Protein AF-A0A2A2B568-F1 (afdb_monomer_lite)

Foldseek 3Di:
DDQDDQDPVNLVVQLVVVVVVDDPPDDPVRNVVVSVVSSVVVRQLVRLVVLLLVLVVVLLVLLPDPFLLVVLSLLLLLCLVPVVLGDHDPVSLVRDDPSSSSSSVSNVVNSVVDDPVDTSLVSDDCSVVSNVVSCVVCVVVVVVVDPD

Structure (mmCIF, N/CA/C/O backbone):
data_AF-A0A2A2B568-F1
#
_entry.id   AF-A0A2A2B568-F1
#
loop_
_atom_site.group_PDB
_atom_site.id
_atom_site.type_symbol
_atom_site.label_atom_id
_atom_site.label_alt_id
_atom_site.label_comp_id
_atom_site.label_asym_id
_atom_site.label_entity_id
_atom_site.label_seq_id
_atom_site.pdbx_PDB_ins_code
_atom_site.Cartn_x
_atom_site.Cartn_y
_atom_site.Cartn_z
_atom_site.occupancy
_atom_site.B_iso_or_equiv
_atom_site.auth_seq_id
_atom_site.auth_comp_id
_atom_site.auth_asym_id
_atom_site.auth_atom_id
_atom_site.pdbx_PDB_model_num
ATOM 1 N N . MET A 1 1 ? -10.740 5.384 -13.476 1.00 47.44 1 MET A N 1
ATOM 2 C CA . MET A 1 1 ? -9.332 5.430 -13.032 1.00 47.44 1 MET A CA 1
ATOM 3 C C . MET A 1 1 ? -8.504 5.748 -14.258 1.00 47.44 1 MET A C 1
ATOM 5 O O . MET A 1 1 ? -8.592 4.989 -15.213 1.00 47.44 1 MET A O 1
ATOM 9 N N . GLN A 1 2 ? -7.816 6.887 -14.287 1.00 52.53 2 GLN A N 1
ATOM 10 C CA . GLN A 1 2 ? -6.895 7.211 -15.378 1.00 52.53 2 GLN A CA 1
ATOM 11 C C . GLN A 1 2 ? -5.655 6.320 -15.234 1.00 52.53 2 GLN A C 1
ATOM 13 O O . GLN A 1 2 ? -5.114 6.202 -14.135 1.00 52.53 2 GLN A O 1
ATOM 18 N N . GLU A 1 3 ? -5.230 5.659 -16.308 1.00 58.53 3 GLU A N 1
ATOM 19 C CA . GLU A 1 3 ? -3.952 4.951 -16.313 1.00 58.53 3 GLU A CA 1
ATOM 20 C C . GLU A 1 3 ? -2.819 5.971 -16.203 1.00 58.53 3 GLU A C 1
ATOM 22 O O . GLU A 1 3 ? -2.705 6.887 -17.020 1.00 58.53 3 GLU A O 1
ATOM 27 N N . PHE A 1 4 ? -1.978 5.825 -15.178 1.00 69.62 4 PHE A N 1
ATOM 28 C CA . PHE A 1 4 ? -0.750 6.599 -15.091 1.00 69.62 4 PHE A CA 1
ATOM 29 C C . PHE A 1 4 ? 0.143 6.238 -16.283 1.00 69.62 4 PHE A C 1
ATOM 31 O O . PHE A 1 4 ? 0.645 5.116 -16.379 1.00 69.62 4 PHE A O 1
ATOM 38 N N . THR A 1 5 ? 0.304 7.183 -17.206 1.00 76.00 5 THR A N 1
ATOM 39 C CA . THR A 1 5 ? 1.107 6.992 -18.414 1.00 76.00 5 THR A CA 1
ATOM 40 C C . THR A 1 5 ? 2.523 7.479 -18.142 1.00 76.00 5 THR A C 1
ATOM 42 O O . THR A 1 5 ? 2.726 8.644 -17.803 1.00 76.00 5 THR A O 1
ATOM 45 N N . ILE A 1 6 ? 3.502 6.584 -18.282 1.00 80.75 6 ILE A N 1
ATOM 46 C CA . ILE A 1 6 ? 4.924 6.931 -18.191 1.00 80.75 6 ILE A CA 1
ATOM 47 C C . ILE A 1 6 ? 5.249 7.897 -19.331 1.00 80.75 6 ILE A C 1
ATOM 49 O O . ILE A 1 6 ? 4.969 7.606 -20.495 1.00 80.75 6 ILE A O 1
ATOM 53 N N . THR A 1 7 ? 5.818 9.059 -19.004 1.00 86.56 7 THR A N 1
ATOM 54 C CA . THR A 1 7 ? 6.185 10.041 -20.029 1.00 86.56 7 THR A CA 1
ATOM 55 C C . THR A 1 7 ? 7.398 9.552 -20.831 1.00 86.56 7 THR A C 1
ATOM 57 O O . THR A 1 7 ? 8.213 8.783 -20.311 1.00 86.56 7 THR A O 1
ATOM 60 N N . PRO A 1 8 ? 7.577 10.012 -22.084 1.00 87.94 8 PRO A N 1
ATOM 61 C CA . PRO A 1 8 ? 8.770 9.686 -22.868 1.00 87.94 8 PRO A CA 1
ATOM 62 C C . PRO A 1 8 ? 10.082 10.039 -22.150 1.00 87.94 8 PRO A C 1
ATOM 64 O O . PRO A 1 8 ? 11.055 9.298 -22.246 1.00 87.94 8 PRO A O 1
ATOM 67 N N . GLU A 1 9 ? 10.088 11.131 -21.383 1.00 88.12 9 GLU A N 1
ATOM 68 C CA . GLU A 1 9 ? 11.233 11.573 -20.578 1.00 88.12 9 GLU A CA 1
ATOM 69 C C . GLU A 1 9 ? 11.548 10.593 -19.441 1.00 88.12 9 G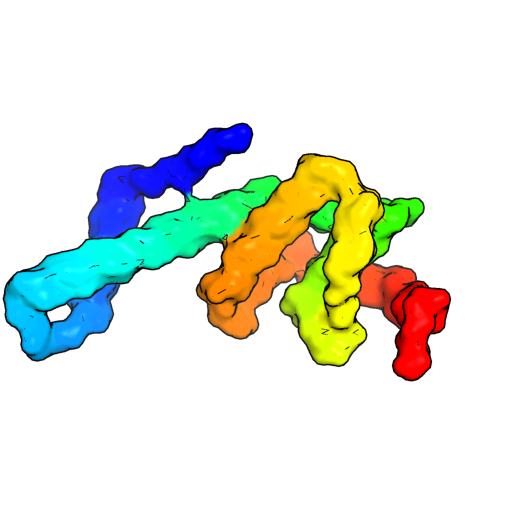LU A C 1
ATOM 71 O O . GLU A 1 9 ? 12.697 10.190 -19.266 1.00 88.12 9 GLU A O 1
ATOM 76 N N . MET A 1 10 ? 10.525 10.144 -18.704 1.00 86.56 10 MET A N 1
ATOM 77 C CA . MET A 1 10 ? 10.685 9.131 -17.656 1.00 86.56 10 MET A CA 1
ATOM 78 C C . MET A 1 10 ? 11.194 7.807 -18.232 1.00 86.56 10 MET A C 1
ATOM 80 O O . MET A 1 10 ? 12.092 7.192 -17.659 1.00 86.56 10 MET A O 1
ATOM 84 N N . ARG A 1 11 ? 10.664 7.385 -19.387 1.00 87.88 11 ARG A N 1
ATOM 85 C CA . ARG A 1 11 ? 11.126 6.185 -20.097 1.00 87.88 11 ARG A CA 1
ATOM 86 C C . ARG A 1 11 ? 12.596 6.300 -20.501 1.00 87.88 11 ARG A C 1
ATOM 88 O O . ARG A 1 11 ? 13.348 5.349 -20.310 1.00 87.88 11 ARG A O 1
ATOM 95 N N . ALA A 1 12 ? 13.015 7.452 -21.025 1.00 88.31 12 ALA A N 1
ATOM 96 C CA . ALA A 1 12 ? 14.410 7.693 -21.393 1.00 88.31 12 ALA A CA 1
ATOM 97 C C . ALA A 1 12 ? 15.342 7.649 -20.169 1.00 88.31 12 ALA A C 1
ATOM 99 O O . ALA A 1 12 ? 16.414 7.049 -20.242 1.00 88.31 12 ALA A O 1
ATOM 100 N N . SER A 1 13 ? 14.910 8.211 -19.033 1.00 89.12 13 SER A N 1
ATOM 101 C CA . SER A 1 13 ? 15.643 8.114 -17.764 1.00 89.12 13 SER A CA 1
ATOM 102 C C . SER A 1 13 ? 15.824 6.657 -17.326 1.00 89.12 13 SER A C 1
ATOM 104 O O . SER A 1 13 ? 16.944 6.242 -17.047 1.00 89.12 13 SER A O 1
ATOM 106 N N . ILE A 1 14 ? 14.746 5.861 -17.336 1.00 87.75 14 ILE A N 1
ATOM 107 C CA . ILE A 1 14 ? 14.784 4.430 -16.986 1.00 87.75 14 ILE A CA 1
ATOM 108 C C . ILE A 1 14 ? 15.760 3.675 -17.895 1.00 87.75 14 ILE A C 1
ATOM 110 O O . ILE A 1 14 ? 16.585 2.903 -17.418 1.00 87.75 14 ILE A O 1
ATOM 114 N N . GLN A 1 15 ? 15.704 3.910 -19.208 1.00 89.38 15 GLN A N 1
ATOM 115 C CA . GLN A 1 15 ? 16.601 3.248 -20.157 1.00 89.38 15 GLN A CA 1
ATOM 116 C C . GLN A 1 15 ? 18.071 3.605 -19.927 1.00 89.38 15 GLN A C 1
ATOM 118 O O . GLN A 1 15 ? 18.928 2.730 -20.042 1.00 89.38 15 GLN A O 1
ATOM 123 N N . SER A 1 16 ? 18.361 4.861 -19.580 1.00 90.31 16 SER A N 1
ATOM 124 C CA . SER A 1 16 ? 19.714 5.298 -19.233 1.00 90.31 16 SER A CA 1
ATOM 125 C C . SER A 1 16 ? 20.238 4.571 -17.991 1.00 90.31 16 SER A C 1
ATOM 127 O O . SER A 1 16 ? 21.364 4.076 -17.999 1.00 90.31 16 S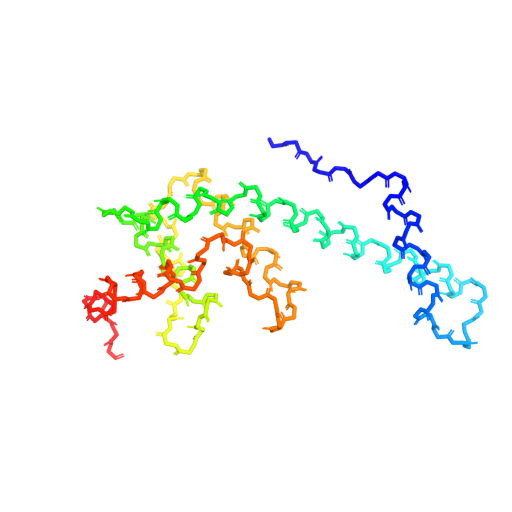ER A O 1
ATOM 129 N N . ASP A 1 17 ? 19.421 4.459 -16.942 1.00 89.69 17 ASP A N 1
ATOM 130 C CA . ASP A 1 17 ? 19.802 3.762 -15.709 1.00 89.69 17 ASP A CA 1
ATOM 131 C C . ASP A 1 17 ? 20.021 2.263 -15.953 1.00 89.69 17 ASP A C 1
ATOM 133 O O . ASP A 1 17 ? 21.023 1.696 -15.514 1.00 89.69 17 ASP A O 1
ATOM 137 N N . LEU A 1 18 ? 19.131 1.629 -16.722 1.00 89.75 18 LEU A N 1
ATOM 138 C CA . LEU A 1 18 ? 19.248 0.219 -17.091 1.00 89.75 18 LEU A CA 1
ATOM 139 C C . LEU A 1 18 ? 20.492 -0.052 -17.935 1.00 89.75 18 LEU A C 1
ATOM 141 O O . LEU A 1 18 ? 21.156 -1.065 -17.732 1.00 89.75 18 LEU A O 1
ATOM 145 N N . LEU A 1 19 ? 20.853 0.852 -18.847 1.00 88.69 19 LEU A N 1
ATOM 146 C CA . LEU A 1 19 ? 22.064 0.703 -19.651 1.00 88.69 19 LEU A CA 1
ATOM 147 C C . LEU A 1 19 ? 23.325 0.640 -18.774 1.00 88.69 19 LEU A C 1
ATOM 149 O O . LEU A 1 19 ? 24.214 -0.159 -19.056 1.00 88.69 19 LEU A O 1
ATOM 153 N N . ASN A 1 20 ? 23.370 1.406 -17.680 1.00 88.50 20 ASN A N 1
ATOM 154 C CA . ASN A 1 20 ? 24.474 1.370 -16.714 1.00 88.50 20 ASN A CA 1
ATOM 155 C C . ASN A 1 20 ? 24.516 0.071 -15.886 1.00 88.50 20 ASN A C 1
ATOM 157 O O . ASN A 1 20 ? 25.562 -0.276 -15.341 1.00 88.50 20 ASN A O 1
ATOM 161 N N . MET A 1 21 ? 23.392 -0.642 -15.779 1.00 87.81 21 MET A N 1
ATOM 162 C CA . MET A 1 21 ? 23.267 -1.920 -15.065 1.00 87.81 21 MET A CA 1
ATOM 163 C C . MET A 1 21 ? 23.388 -3.141 -15.990 1.00 87.81 21 MET A C 1
ATOM 165 O O . MET A 1 21 ? 23.361 -4.280 -15.517 1.00 87.81 21 MET A O 1
ATOM 169 N N . ALA A 1 22 ? 23.486 -2.922 -17.304 1.00 88.06 22 ALA A N 1
ATOM 170 C CA . ALA A 1 22 ? 23.497 -3.991 -18.287 1.00 88.06 22 ALA A CA 1
ATOM 171 C C . ALA A 1 22 ? 24.769 -4.854 -18.171 1.00 88.06 22 ALA A C 1
ATOM 173 O O . ALA A 1 22 ? 25.864 -4.330 -17.952 1.00 88.06 22 ALA A O 1
ATOM 174 N N . PRO A 1 23 ? 24.678 -6.179 -18.375 1.00 87.00 23 PRO A N 1
ATOM 175 C CA . PRO A 1 23 ? 25.860 -7.029 -18.435 1.00 87.00 23 PRO A CA 1
ATOM 176 C C . PRO A 1 23 ? 26.790 -6.641 -19.595 1.00 87.00 23 PRO A C 1
ATOM 178 O O . PRO A 1 23 ? 26.374 -6.575 -20.752 1.00 87.00 23 PRO A O 1
ATOM 181 N N . ASN A 1 24 ? 28.082 -6.472 -19.298 1.00 83.94 24 ASN A N 1
ATOM 182 C CA . ASN A 1 24 ? 29.103 -6.019 -20.259 1.00 83.94 24 ASN A CA 1
ATOM 183 C C . ASN A 1 24 ? 29.337 -6.968 -21.455 1.00 83.94 24 ASN A C 1
ATOM 185 O O . ASN A 1 24 ? 30.059 -6.618 -22.385 1.00 83.94 24 ASN A O 1
ATOM 189 N N . ASN A 1 25 ? 28.780 -8.182 -21.433 1.00 87.25 25 ASN A N 1
ATOM 190 C CA . ASN A 1 25 ? 28.991 -9.227 -22.438 1.00 87.25 25 ASN A CA 1
ATOM 191 C C . ASN A 1 25 ? 27.793 -9.437 -23.383 1.00 87.25 25 ASN A C 1
ATOM 193 O O . ASN A 1 25 ? 27.762 -10.421 -24.125 1.00 87.25 25 ASN A O 1
ATOM 197 N N . PHE A 1 26 ? 26.793 -8.556 -23.359 1.00 89.31 26 PHE A N 1
ATOM 198 C CA . PHE A 1 26 ? 25.644 -8.677 -24.251 1.00 89.31 26 PHE A CA 1
ATOM 199 C C . PHE A 1 26 ? 25.985 -8.271 -25.686 1.00 89.31 26 PHE A C 1
ATOM 201 O O . PHE A 1 26 ? 26.540 -7.206 -25.947 1.00 89.31 26 PHE A O 1
ATOM 208 N N . SER A 1 27 ? 25.584 -9.111 -26.645 1.00 91.19 27 SER A N 1
ATOM 209 C CA . SER A 1 27 ? 25.489 -8.691 -28.043 1.00 91.19 27 SER A CA 1
ATOM 210 C C . SER A 1 27 ? 24.442 -7.583 -28.179 1.00 91.19 27 SER A C 1
ATOM 212 O O . SER A 1 27 ? 23.505 -7.510 -27.383 1.00 91.19 27 SER A O 1
ATOM 214 N N . SER A 1 28 ? 24.539 -6.750 -29.219 1.00 87.44 28 SER A N 1
ATOM 215 C CA . SER A 1 28 ? 23.592 -5.643 -29.428 1.00 87.44 28 SER A CA 1
ATOM 216 C C . SER A 1 28 ? 22.129 -6.104 -29.462 1.00 87.44 28 SER A C 1
ATOM 218 O O . SER A 1 28 ? 21.262 -5.431 -28.915 1.00 87.44 28 SER A O 1
ATOM 220 N N . HIS A 1 29 ? 21.852 -7.276 -30.045 1.00 89.94 29 HIS A N 1
ATOM 221 C CA . HIS A 1 29 ? 20.504 -7.849 -30.077 1.00 89.94 29 HIS A CA 1
ATOM 222 C C . HIS A 1 29 ? 20.009 -8.273 -28.685 1.00 89.94 29 HIS A C 1
ATOM 224 O O . HIS A 1 29 ? 18.895 -7.926 -28.291 1.00 89.94 29 HIS A O 1
ATOM 230 N N . ASN A 1 30 ? 20.843 -8.981 -27.916 1.00 92.00 30 ASN A N 1
ATOM 231 C CA . ASN A 1 30 ? 20.481 -9.414 -26.564 1.00 92.00 30 ASN A CA 1
ATOM 232 C C . ASN A 1 30 ? 20.324 -8.218 -25.617 1.00 92.00 30 ASN A C 1
ATOM 234 O O . ASN A 1 30 ? 19.426 -8.223 -24.780 1.00 92.00 30 ASN A O 1
ATOM 238 N N . LEU A 1 31 ? 21.140 -7.175 -25.799 1.00 89.25 31 LEU A N 1
ATOM 239 C CA . LEU A 1 31 ? 21.023 -5.920 -25.065 1.00 89.25 31 LEU A CA 1
ATOM 240 C C . LEU A 1 31 ? 19.687 -5.229 -25.334 1.00 89.25 31 LEU A C 1
ATOM 242 O O . LEU A 1 31 ? 19.007 -4.851 -24.389 1.00 89.25 31 LEU A O 1
ATOM 246 N N . GLN A 1 32 ? 19.275 -5.110 -26.598 1.00 89.94 32 GLN A N 1
ATOM 247 C CA . GLN A 1 32 ? 17.980 -4.515 -26.945 1.00 89.94 32 GLN A CA 1
ATOM 248 C C . GLN A 1 32 ? 16.809 -5.291 -26.342 1.00 89.94 32 GLN A C 1
ATOM 250 O O . GLN A 1 32 ? 15.897 -4.685 -25.780 1.00 89.94 32 GLN A O 1
ATOM 255 N N . LYS A 1 33 ? 16.844 -6.627 -26.427 1.00 92.62 33 LYS A N 1
ATOM 256 C CA . LYS A 1 33 ? 15.805 -7.480 -25.844 1.00 92.62 33 LYS A CA 1
ATOM 257 C C . LYS A 1 33 ? 15.725 -7.299 -24.326 1.00 92.62 33 LYS A C 1
ATOM 259 O O . LYS A 1 33 ? 14.645 -7.050 -23.801 1.00 92.62 33 LYS A O 1
ATOM 264 N N . TRP A 1 34 ? 16.864 -7.360 -23.640 1.00 90.88 34 TRP A N 1
ATOM 265 C CA . TRP A 1 34 ? 16.930 -7.164 -22.194 1.00 90.88 34 TRP A CA 1
ATOM 266 C C . TRP A 1 34 ? 16.466 -5.766 -21.778 1.00 90.88 34 TRP A C 1
ATOM 268 O O . TRP A 1 34 ? 15.663 -5.644 -20.858 1.00 90.88 34 TRP A O 1
ATOM 278 N N . LEU A 1 35 ? 16.894 -4.714 -22.486 1.00 91.75 35 LEU A N 1
ATOM 279 C CA . LEU A 1 35 ? 16.453 -3.343 -22.218 1.00 91.75 35 LEU A CA 1
ATOM 280 C C . LEU A 1 35 ? 14.937 -3.207 -22.355 1.00 91.75 35 LEU A C 1
ATOM 282 O O . LEU A 1 35 ? 14.312 -2.571 -21.510 1.00 91.75 35 LEU A O 1
ATOM 286 N N . ALA A 1 36 ? 14.333 -3.807 -23.385 1.00 91.00 36 ALA A N 1
ATOM 287 C CA . ALA A 1 36 ? 12.886 -3.777 -23.571 1.00 91.00 36 ALA A CA 1
ATOM 288 C C . ALA A 1 36 ? 12.142 -4.478 -22.419 1.00 91.00 36 ALA A C 1
ATOM 290 O O . ALA A 1 36 ? 11.181 -3.923 -21.886 1.00 91.00 36 ALA A O 1
ATOM 291 N N . GLU A 1 37 ? 12.613 -5.657 -22.001 1.00 92.25 37 GLU A N 1
ATOM 292 C CA . GLU A 1 37 ? 12.041 -6.414 -20.880 1.00 92.25 37 GLU A CA 1
ATOM 293 C C . GLU A 1 37 ? 12.150 -5.644 -19.556 1.00 92.25 37 GLU A C 1
ATOM 295 O O . GLU A 1 37 ? 11.154 -5.476 -18.852 1.00 92.25 37 GLU A O 1
ATOM 300 N N . GLN A 1 38 ? 13.333 -5.116 -19.235 1.00 91.25 38 GLN A N 1
ATOM 301 C CA . GLN A 1 38 ? 13.548 -4.352 -18.005 1.00 91.25 38 GLN A CA 1
ATOM 302 C C . GLN A 1 38 ? 12.788 -3.023 -18.003 1.00 91.25 38 GLN A C 1
ATOM 304 O O . GLN A 1 38 ? 12.217 -2.647 -16.982 1.00 91.25 38 GLN A O 1
ATOM 309 N N . THR A 1 39 ? 12.709 -2.340 -19.151 1.00 90.81 39 THR A N 1
ATOM 310 C CA . THR A 1 39 ? 11.904 -1.116 -19.280 1.00 90.81 39 THR A CA 1
ATOM 311 C C . THR A 1 39 ? 10.443 -1.417 -18.959 1.00 90.81 39 THR A C 1
ATOM 313 O O . THR A 1 39 ? 9.843 -0.701 -18.167 1.00 90.81 39 THR A O 1
ATOM 316 N N . ALA A 1 40 ? 9.871 -2.498 -19.501 1.00 90.44 40 ALA A N 1
ATOM 317 C CA . ALA A 1 40 ? 8.483 -2.866 -19.224 1.00 90.44 40 ALA A CA 1
ATOM 318 C C . ALA A 1 40 ? 8.235 -3.178 -17.734 1.00 90.44 40 ALA A C 1
ATOM 320 O O . ALA A 1 40 ? 7.206 -2.781 -17.185 1.00 90.44 40 ALA A O 1
ATOM 321 N N . ILE A 1 41 ? 9.182 -3.852 -17.068 1.00 89.94 41 ILE A N 1
ATOM 322 C CA . ILE A 1 41 ? 9.113 -4.135 -15.626 1.00 89.94 41 ILE A CA 1
ATOM 323 C C . ILE A 1 41 ? 9.133 -2.834 -14.815 1.00 89.94 41 ILE A C 1
ATOM 325 O O . ILE A 1 41 ? 8.272 -2.637 -13.955 1.00 89.94 41 ILE A O 1
ATOM 329 N N . GLU A 1 42 ? 10.075 -1.934 -15.097 1.00 88.81 42 GLU A N 1
ATOM 330 C CA . GLU A 1 42 ? 10.202 -0.665 -14.372 1.00 88.81 42 GLU A CA 1
ATOM 331 C C . GLU A 1 42 ? 9.020 0.276 -14.636 1.00 88.81 42 GLU A C 1
ATOM 333 O O . GLU A 1 42 ? 8.526 0.926 -13.715 1.00 88.81 42 GLU A O 1
ATOM 338 N N . GLU A 1 43 ? 8.479 0.298 -15.855 1.00 89.44 43 GLU A N 1
ATOM 339 C CA . GLU A 1 43 ? 7.247 1.029 -16.165 1.00 89.44 43 GLU A CA 1
ATOM 340 C C . GLU A 1 43 ? 6.052 0.498 -15.376 1.00 89.44 43 GLU A C 1
ATOM 342 O O . GLU A 1 43 ? 5.287 1.273 -14.791 1.00 89.44 43 GLU A O 1
ATOM 347 N N . HIS A 1 44 ? 5.902 -0.826 -15.320 1.00 89.38 44 HIS A N 1
ATOM 348 C CA . HIS A 1 44 ? 4.837 -1.461 -14.559 1.00 89.38 44 HIS A CA 1
ATOM 349 C C . HIS A 1 44 ? 4.971 -1.168 -13.058 1.00 89.38 44 HIS A C 1
ATOM 351 O O . HIS A 1 44 ? 3.998 -0.769 -12.411 1.00 89.38 44 HIS A O 1
ATOM 357 N N . ARG A 1 45 ? 6.192 -1.264 -12.519 1.00 89.06 45 ARG A N 1
ATOM 358 C CA . ARG A 1 45 ? 6.518 -0.906 -11.134 1.00 89.06 45 ARG A CA 1
ATOM 359 C C . ARG A 1 45 ? 6.214 0.560 -10.835 1.00 89.06 45 ARG A C 1
ATOM 361 O O . ARG A 1 45 ? 5.616 0.865 -9.802 1.00 89.06 45 ARG A O 1
ATOM 368 N N . ALA A 1 46 ? 6.595 1.473 -11.724 1.00 88.06 46 ALA A N 1
ATOM 369 C CA . ALA A 1 46 ? 6.335 2.900 -11.577 1.00 88.06 46 ALA A CA 1
ATOM 370 C C . ALA A 1 46 ? 4.829 3.208 -11.604 1.00 88.06 46 ALA A C 1
ATOM 372 O O . ALA A 1 46 ? 4.352 3.986 -10.777 1.00 88.06 46 ALA A O 1
ATOM 373 N N . ASN A 1 47 ? 4.060 2.556 -12.481 1.00 89.94 47 ASN A N 1
ATOM 374 C CA . ASN A 1 47 ? 2.600 2.667 -12.504 1.00 89.94 47 ASN A CA 1
ATOM 375 C C . ASN A 1 47 ? 1.969 2.156 -11.197 1.00 89.94 47 ASN A C 1
ATOM 377 O O . ASN A 1 47 ? 1.161 2.864 -10.592 1.00 89.94 47 ASN A O 1
ATOM 381 N N . ALA A 1 48 ? 2.386 0.978 -10.719 1.00 90.69 48 ALA A N 1
ATOM 382 C CA . ALA A 1 48 ? 1.922 0.420 -9.449 1.00 90.69 48 ALA A CA 1
ATOM 383 C C . ALA A 1 48 ? 2.241 1.351 -8.268 1.00 90.69 48 ALA A C 1
ATOM 385 O O . ALA A 1 48 ? 1.382 1.592 -7.421 1.00 90.69 48 ALA A O 1
ATOM 386 N N . ARG A 1 49 ? 3.439 1.954 -8.250 1.00 91.12 49 ARG A N 1
ATOM 387 C CA . ARG A 1 49 ? 3.837 2.938 -7.233 1.00 91.12 49 ARG A CA 1
ATOM 388 C C . ARG A 1 49 ? 2.893 4.132 -7.196 1.00 91.12 49 ARG A C 1
ATOM 390 O O . ARG A 1 49 ? 2.493 4.554 -6.118 1.00 91.12 49 ARG A O 1
ATOM 397 N N . GLN A 1 50 ? 2.552 4.687 -8.355 1.00 91.00 50 GLN A N 1
ATOM 398 C CA . GLN A 1 50 ? 1.679 5.858 -8.437 1.00 91.00 50 GLN A CA 1
ATOM 399 C C . GLN A 1 50 ? 0.253 5.539 -7.989 1.00 91.00 50 GLN A C 1
ATOM 401 O O . GLN A 1 50 ? -0.334 6.307 -7.229 1.00 91.00 50 GLN A O 1
ATOM 406 N N . LYS A 1 51 ? -0.279 4.378 -8.390 1.00 93.19 51 LYS A N 1
ATOM 407 C CA . LYS A 1 51 ? -1.585 3.897 -7.915 1.00 93.19 51 LYS A CA 1
ATOM 408 C C . LYS A 1 51 ? -1.602 3.721 -6.401 1.00 93.19 51 LYS A C 1
ATOM 410 O O . LYS A 1 51 ? -2.510 4.224 -5.747 1.00 93.19 51 LYS A O 1
ATOM 415 N N . MET A 1 52 ? -0.566 3.095 -5.842 1.00 94.06 52 MET A N 1
ATOM 416 C CA . MET A 1 52 ? -0.408 2.960 -4.395 1.00 94.06 52 MET A CA 1
ATOM 417 C C . MET A 1 52 ? -0.384 4.328 -3.705 1.00 94.06 52 MET A C 1
ATOM 419 O O . MET A 1 52 ? -1.168 4.536 -2.786 1.00 94.06 52 MET A O 1
ATOM 423 N N . ILE A 1 53 ? 0.440 5.276 -4.169 1.00 93.06 53 ILE A N 1
ATOM 424 C CA . ILE A 1 53 ? 0.539 6.623 -3.575 1.00 93.06 53 ILE A CA 1
ATOM 425 C C . ILE A 1 53 ? -0.820 7.334 -3.591 1.00 93.06 53 ILE A C 1
ATOM 427 O O . ILE A 1 53 ? -1.194 7.960 -2.602 1.00 93.06 53 ILE A O 1
ATOM 431 N N . ALA A 1 54 ? -1.580 7.211 -4.681 1.00 94.62 54 ALA A N 1
ATOM 432 C CA . ALA A 1 54 ? -2.912 7.801 -4.789 1.00 94.62 54 ALA A CA 1
ATOM 433 C C . ALA A 1 54 ? -3.949 7.112 -3.879 1.00 94.62 54 ALA A C 1
ATOM 435 O O . ALA A 1 54 ? -4.831 7.774 -3.333 1.00 94.62 54 ALA A O 1
ATOM 436 N N . ALA A 1 55 ? -3.855 5.792 -3.706 1.00 96.06 55 ALA A N 1
ATOM 437 C CA . ALA A 1 55 ? -4.775 5.004 -2.888 1.00 96.06 55 ALA A CA 1
ATOM 438 C C . ALA A 1 55 ? -4.502 5.130 -1.382 1.00 96.06 55 ALA A C 1
ATOM 440 O O . ALA A 1 55 ? -5.426 5.038 -0.568 1.00 96.06 55 ALA A O 1
ATOM 441 N N . LEU A 1 56 ? -3.244 5.343 -0.998 1.00 95.44 56 LEU A N 1
ATOM 442 C CA . LEU A 1 56 ? -2.792 5.203 0.379 1.00 95.44 56 LEU A CA 1
ATOM 443 C C . LEU A 1 56 ? -3.513 6.118 1.385 1.00 95.44 56 LEU A C 1
ATOM 445 O O . LEU A 1 56 ? -3.937 5.601 2.422 1.00 95.44 56 LEU A O 1
ATOM 449 N N . PRO A 1 57 ? -3.764 7.415 1.103 1.00 96.19 57 PRO A N 1
ATOM 450 C CA . PRO A 1 57 ? -4.521 8.273 2.016 1.00 96.19 57 PRO A CA 1
ATOM 451 C C . PRO A 1 57 ? -5.928 7.737 2.313 1.00 96.19 57 PRO A C 1
ATOM 453 O O . PRO A 1 57 ? -6.388 7.805 3.452 1.00 96.19 57 PRO A O 1
ATOM 456 N N . LYS A 1 58 ? -6.595 7.143 1.313 1.00 97.12 58 LYS A N 1
ATOM 457 C CA . LYS A 1 58 ? -7.928 6.542 1.471 1.00 97.12 58 LYS A CA 1
ATOM 458 C C . LYS A 1 58 ? -7.879 5.313 2.377 1.00 97.12 58 LYS A C 1
ATOM 460 O O . LYS A 1 58 ? -8.710 5.184 3.273 1.00 97.12 58 LYS A O 1
ATOM 465 N N . VAL A 1 59 ? -6.890 4.438 2.180 1.00 97.50 59 VAL A N 1
ATOM 466 C CA . VAL A 1 59 ? -6.715 3.229 3.004 1.00 97.50 59 VAL A CA 1
ATOM 467 C C . VAL A 1 59 ? -6.389 3.598 4.454 1.00 97.50 59 VAL A C 1
ATOM 469 O O . VAL A 1 59 ? -6.973 3.029 5.375 1.00 97.50 59 VAL A O 1
ATOM 472 N N . VAL A 1 60 ? -5.518 4.589 4.668 1.00 97.31 60 VAL A N 1
ATOM 473 C CA . VAL A 1 60 ? -5.171 5.091 6.009 1.00 97.31 60 VAL A CA 1
ATOM 474 C C . VAL A 1 60 ? -6.391 5.684 6.712 1.00 97.31 60 VAL A C 1
ATOM 476 O O . VAL A 1 60 ? -6.668 5.323 7.856 1.00 97.31 60 VAL A O 1
ATOM 479 N N . ALA A 1 61 ? -7.154 6.541 6.028 1.00 96.94 61 ALA A N 1
ATOM 480 C CA . ALA A 1 61 ? -8.365 7.130 6.591 1.00 96.94 61 ALA A CA 1
ATOM 481 C C . ALA A 1 61 ? -9.389 6.052 6.980 1.00 96.94 61 ALA A C 1
ATOM 483 O O . ALA A 1 61 ? -9.956 6.099 8.072 1.00 96.94 61 ALA A O 1
ATOM 484 N N . LEU A 1 62 ? -9.583 5.038 6.127 1.00 97.62 62 LEU A N 1
ATOM 485 C CA . LEU A 1 62 ? -10.480 3.922 6.419 1.00 97.62 62 LEU A CA 1
ATOM 486 C C . LEU A 1 62 ? -10.024 3.128 7.649 1.00 97.62 62 LEU A C 1
ATOM 488 O O . LEU A 1 62 ? -10.838 2.856 8.533 1.00 97.62 62 LEU A O 1
ATOM 492 N N . ALA A 1 63 ? -8.731 2.804 7.738 1.00 96.75 63 ALA A N 1
ATOM 493 C CA . ALA A 1 63 ? -8.141 2.060 8.853 1.00 96.75 63 ALA A CA 1
ATOM 494 C C . ALA A 1 63 ? -8.348 2.744 10.217 1.00 96.75 63 ALA A C 1
ATOM 496 O O . ALA A 1 63 ? -8.440 2.086 11.259 1.00 96.75 63 ALA A O 1
ATOM 497 N N . GLN A 1 64 ? -8.464 4.073 10.211 1.00 95.69 64 GLN A N 1
ATOM 498 C CA . GLN A 1 64 ? -8.703 4.882 11.401 1.00 95.69 64 GLN A CA 1
ATOM 499 C C . GLN A 1 64 ? -10.181 4.925 11.841 1.00 95.69 64 GLN A C 1
ATOM 501 O O . GLN A 1 64 ? -10.465 5.480 12.907 1.00 95.69 64 GLN A O 1
ATOM 506 N N . THR A 1 65 ? -11.110 4.311 11.101 1.00 94.31 65 THR A N 1
ATOM 507 C CA . THR A 1 65 ? -12.538 4.218 11.471 1.00 94.31 65 THR A CA 1
ATOM 508 C C . THR A 1 65 ? -12.850 3.021 12.379 1.00 94.31 65 THR A C 1
ATOM 510 O O . THR A 1 65 ? -12.104 2.048 12.416 1.00 94.31 65 THR A O 1
ATOM 513 N N . TYR A 1 66 ? -13.991 3.061 13.080 1.00 88.06 66 TYR A N 1
ATOM 514 C CA . TYR A 1 66 ? -14.526 1.946 13.880 1.00 88.06 66 TYR A CA 1
ATOM 515 C C . TYR A 1 66 ? -15.560 1.133 13.082 1.00 88.06 66 TYR A C 1
ATOM 517 O O . TYR A 1 66 ? -16.739 1.091 13.426 1.00 88.06 66 TYR A O 1
ATOM 525 N N . SER A 1 67 ? -15.135 0.526 11.974 1.00 92.12 67 SER A N 1
ATOM 526 C CA . SER A 1 67 ? -16.001 -0.276 11.095 1.00 92.12 67 SER A CA 1
ATOM 527 C C . SER A 1 67 ? -15.341 -1.606 10.715 1.00 92.12 67 SER A C 1
ATOM 529 O O . SER A 1 67 ? -14.127 -1.755 10.847 1.00 92.12 67 SER A O 1
ATOM 531 N N . GLY A 1 68 ? -16.115 -2.572 10.202 1.00 90.06 68 GLY A N 1
ATOM 532 C CA . GLY A 1 68 ? -15.555 -3.829 9.681 1.00 90.06 68 GLY A CA 1
ATOM 533 C C . GLY A 1 68 ? -14.575 -3.603 8.520 1.00 90.06 68 GLY A C 1
ATOM 534 O O . GLY A 1 68 ? -13.522 -4.242 8.451 1.00 90.06 68 GLY A O 1
ATOM 535 N N . GLY A 1 69 ? -14.871 -2.632 7.649 1.00 94.12 69 GLY A N 1
ATOM 536 C CA . GLY A 1 69 ? -13.949 -2.185 6.603 1.00 94.12 69 GLY A CA 1
ATOM 537 C C . GLY A 1 69 ? -12.700 -1.505 7.172 1.00 94.12 69 GLY A C 1
ATOM 538 O O . GLY A 1 69 ? -11.596 -1.765 6.704 1.00 94.12 69 GLY A O 1
ATOM 539 N N . GLY A 1 70 ? -12.846 -0.714 8.240 1.00 95.75 70 GLY A N 1
AT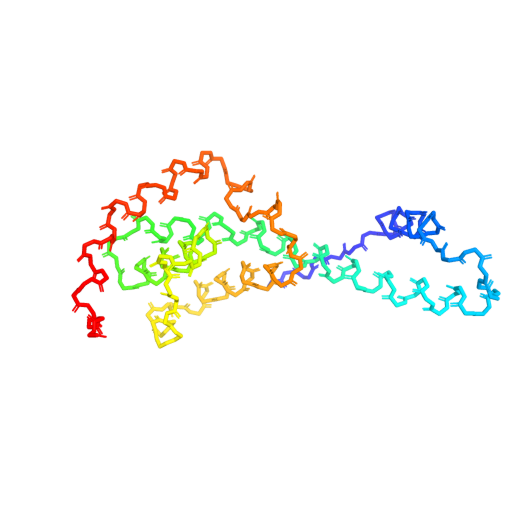OM 540 C CA . GLY A 1 70 ? -11.727 -0.099 8.956 1.00 95.75 70 GLY A CA 1
ATOM 541 C C . GLY A 1 70 ? -10.792 -1.117 9.599 1.00 95.75 70 GLY A C 1
ATOM 542 O O . GLY A 1 70 ? -9.580 -1.033 9.421 1.00 95.75 70 GLY A O 1
ATOM 543 N N . PHE A 1 71 ? -11.339 -2.144 10.249 1.00 94.00 71 PHE A N 1
ATOM 544 C CA . PHE A 1 71 ? -10.552 -3.266 10.763 1.00 94.00 71 PHE A CA 1
ATOM 545 C C . PHE A 1 71 ? -9.795 -3.996 9.640 1.00 94.00 71 PHE A C 1
ATOM 547 O O . PHE A 1 71 ? -8.610 -4.303 9.772 1.00 94.00 71 PHE A O 1
ATOM 554 N N . THR A 1 72 ? -10.457 -4.225 8.505 1.00 95.31 72 THR A N 1
ATOM 555 C CA . THR A 1 72 ? -9.855 -4.876 7.330 1.00 95.31 72 THR A CA 1
ATOM 556 C C . THR A 1 72 ? -8.704 -4.042 6.754 1.00 95.31 72 THR A C 1
ATOM 558 O O . THR A 1 72 ? -7.610 -4.552 6.535 1.00 95.31 72 THR A O 1
ATOM 561 N N . ALA A 1 73 ? -8.897 -2.734 6.572 1.00 96.44 73 ALA A N 1
ATOM 562 C CA . ALA A 1 73 ? -7.837 -1.844 6.102 1.00 96.44 73 ALA A CA 1
ATOM 563 C C . ALA A 1 73 ? -6.677 -1.732 7.105 1.00 96.44 73 ALA A C 1
ATOM 565 O O . ALA A 1 73 ? -5.513 -1.717 6.710 1.00 96.44 73 ALA A O 1
ATOM 566 N N . ALA A 1 74 ? -6.972 -1.698 8.407 1.00 95.31 74 ALA A N 1
ATOM 567 C CA . ALA A 1 74 ? -5.948 -1.639 9.442 1.00 95.31 74 ALA A CA 1
ATOM 568 C C . ALA A 1 74 ? -5.104 -2.917 9.497 1.00 95.31 74 ALA A C 1
ATOM 570 O O . ALA A 1 74 ? -3.880 -2.834 9.525 1.00 95.31 74 ALA A O 1
ATOM 571 N N . THR A 1 75 ? -5.734 -4.094 9.469 1.00 93.56 75 THR A N 1
ATOM 572 C CA . THR A 1 75 ? -5.022 -5.384 9.455 1.00 93.56 75 THR A CA 1
ATOM 573 C C . THR A 1 75 ? -4.173 -5.558 8.202 1.00 93.56 75 THR A C 1
ATOM 575 O O . THR A 1 75 ? -3.069 -6.086 8.303 1.00 93.56 75 THR A O 1
ATOM 578 N N . LEU A 1 76 ? -4.630 -5.059 7.049 1.00 94.38 76 LEU A N 1
ATOM 579 C CA . LEU A 1 76 ? -3.831 -5.016 5.827 1.00 94.38 76 LEU A CA 1
ATOM 580 C C . LEU A 1 76 ? -2.560 -4.175 6.007 1.00 94.38 76 LEU A C 1
ATOM 582 O O . LEU A 1 76 ? -1.455 -4.659 5.773 1.00 94.38 76 LEU A O 1
ATOM 586 N N . LEU A 1 77 ? -2.710 -2.919 6.444 1.00 94.62 77 LEU A N 1
ATOM 587 C CA . LEU A 1 77 ? -1.580 -2.011 6.653 1.00 94.62 77 LEU A CA 1
ATOM 588 C C . LEU A 1 77 ? -0.603 -2.549 7.704 1.00 94.62 77 LEU A C 1
ATOM 590 O O . LEU A 1 77 ? 0.607 -2.457 7.519 1.00 94.62 77 LEU A O 1
ATOM 594 N N . LEU A 1 78 ? -1.117 -3.146 8.780 1.00 93.69 78 LEU A N 1
ATOM 595 C CA . LEU A 1 78 ? -0.302 -3.739 9.836 1.00 93.69 78 LEU A CA 1
ATOM 596 C C . LEU A 1 78 ? 0.399 -5.025 9.385 1.00 93.69 78 LEU A C 1
ATOM 598 O O . LEU A 1 78 ? 1.533 -5.244 9.789 1.00 93.69 78 LEU A O 1
ATOM 602 N N . ASN A 1 79 ? -0.217 -5.842 8.526 1.00 91.56 79 ASN A N 1
ATOM 603 C CA . ASN A 1 79 ? 0.441 -6.998 7.908 1.00 91.56 79 ASN A CA 1
ATOM 604 C C . ASN A 1 79 ? 1.604 -6.564 7.006 1.00 91.56 79 ASN A C 1
ATOM 606 O O . ASN A 1 79 ? 2.667 -7.176 7.048 1.00 91.56 79 ASN A O 1
ATOM 610 N N . ILE A 1 80 ? 1.425 -5.483 6.246 1.00 91.00 80 ILE A N 1
ATOM 611 C CA . ILE A 1 80 ? 2.497 -4.894 5.439 1.00 91.00 80 ILE A CA 1
ATOM 612 C C . ILE A 1 80 ? 3.604 -4.329 6.341 1.00 91.00 80 ILE A C 1
ATOM 614 O O . ILE A 1 80 ? 4.779 -4.569 6.093 1.00 91.00 80 ILE A O 1
ATOM 618 N N . TYR A 1 81 ? 3.235 -3.611 7.406 1.00 89.94 81 TYR A N 1
ATOM 619 C CA . TYR A 1 81 ? 4.172 -3.022 8.366 1.00 89.94 81 TYR A CA 1
ATOM 620 C C . TYR A 1 81 ? 4.954 -4.072 9.167 1.00 89.94 81 TYR A C 1
ATOM 622 O O . TYR A 1 81 ? 6.137 -3.908 9.446 1.00 89.94 81 TYR A O 1
ATOM 630 N N . ASN A 1 82 ? 4.286 -5.149 9.576 1.00 87.75 82 ASN A N 1
ATOM 631 C CA . ASN A 1 82 ? 4.867 -6.228 10.357 1.00 87.75 82 ASN A CA 1
ATOM 632 C C . ASN A 1 82 ? 4.118 -7.542 10.107 1.00 87.75 82 ASN A C 1
ATOM 634 O O . ASN A 1 82 ? 3.188 -7.922 10.825 1.00 87.75 82 ASN A O 1
ATOM 638 N N . ARG A 1 83 ? 4.597 -8.277 9.104 1.00 81.50 83 ARG A N 1
ATOM 639 C CA . ARG A 1 83 ? 4.027 -9.565 8.687 1.00 81.50 83 ARG A CA 1
ATOM 640 C C . ARG A 1 83 ? 4.055 -10.659 9.757 1.00 81.50 83 ARG A C 1
ATOM 642 O O . ARG A 1 83 ? 3.325 -11.632 9.627 1.00 81.50 83 ARG A O 1
ATOM 649 N N . HIS A 1 84 ? 4.938 -10.554 10.752 1.00 84.50 84 HIS A N 1
ATOM 650 C CA . HIS A 1 84 ? 5.148 -11.614 11.742 1.00 84.50 84 HIS A CA 1
ATOM 651 C C . HIS A 1 84 ? 4.080 -11.589 12.838 1.00 84.50 84 HIS A C 1
ATOM 653 O O . HIS A 1 84 ? 3.651 -12.637 13.311 1.00 84.50 84 HIS A O 1
ATOM 659 N N . GLU A 1 85 ? 3.618 -10.398 13.204 1.00 86.56 85 GLU A N 1
ATOM 660 C CA . GLU A 1 85 ? 2.615 -10.203 14.257 1.00 86.56 85 GLU A CA 1
ATOM 661 C C . GLU A 1 85 ? 1.190 -10.122 13.679 1.00 86.56 85 GLU A C 1
ATOM 663 O O . GLU A 1 85 ? 0.201 -10.599 14.263 1.00 86.56 85 GLU A O 1
ATOM 668 N N . TRP A 1 86 ? 1.081 -9.566 12.471 1.00 88.25 86 TRP A N 1
ATOM 669 C CA . TRP A 1 86 ? -0.182 -9.319 11.794 1.00 88.25 86 TRP A CA 1
ATOM 670 C C . TRP A 1 86 ? -0.316 -10.194 10.561 1.00 88.25 86 TRP A C 1
ATOM 672 O O . TRP A 1 86 ? 0.440 -10.068 9.605 1.00 88.25 86 TRP A O 1
ATOM 682 N N . HIS A 1 87 ? -1.338 -11.044 10.569 1.00 85.62 87 HIS A N 1
ATOM 683 C CA . HIS A 1 87 ? -1.747 -11.843 9.421 1.00 85.62 87 HIS A CA 1
ATOM 684 C C . HIS A 1 87 ? -3.012 -11.228 8.829 1.00 85.62 87 HIS A C 1
ATOM 686 O O . HIS A 1 87 ? -3.917 -10.853 9.579 1.00 85.62 87 HIS A O 1
ATOM 692 N N . PHE A 1 88 ? -3.067 -11.131 7.504 1.00 86.00 88 PHE A N 1
ATOM 693 C CA . PHE A 1 88 ? -4.222 -10.596 6.794 1.00 86.00 88 PHE A CA 1
ATOM 694 C C . PHE A 1 88 ? -5.164 -11.724 6.357 1.00 86.00 88 PHE A C 1
ATOM 696 O O . PHE A 1 88 ? -4.746 -12.652 5.665 1.00 86.00 88 PHE A O 1
ATOM 703 N N . ASP A 1 89 ? -6.433 -11.644 6.759 1.00 87.31 89 ASP A N 1
ATOM 704 C CA . ASP A 1 89 ? -7.470 -12.593 6.349 1.00 87.31 89 ASP A CA 1
ATOM 705 C C . ASP A 1 89 ? -8.142 -12.131 5.050 1.00 87.31 89 ASP A C 1
ATOM 707 O O . ASP A 1 89 ? -8.802 -11.092 5.011 1.00 87.31 89 ASP A O 1
ATOM 711 N N . LEU A 1 90 ? -8.036 -12.935 3.993 1.00 88.94 90 LEU A N 1
ATOM 712 C CA . LEU A 1 90 ? -8.660 -12.639 2.703 1.00 88.94 90 LEU A CA 1
ATOM 713 C C . LEU A 1 90 ? -10.193 -12.607 2.772 1.00 88.94 90 LEU A C 1
ATOM 715 O O . LEU A 1 90 ? -10.818 -11.913 1.973 1.00 88.94 90 LEU A O 1
ATOM 719 N N . VAL A 1 91 ? -10.823 -13.311 3.717 1.00 91.12 91 VAL A N 1
ATOM 720 C CA . VAL A 1 91 ? -12.285 -13.276 3.875 1.00 91.12 91 VAL A CA 1
ATOM 721 C C . VAL A 1 91 ? -12.742 -11.902 4.368 1.00 91.12 91 VAL A C 1
ATOM 723 O O . VAL A 1 91 ? -13.777 -11.404 3.914 1.00 91.12 91 VAL A O 1
ATOM 726 N N . SER A 1 92 ? -11.943 -11.245 5.215 1.00 89.31 92 SER A N 1
ATOM 727 C CA . SER A 1 92 ? -12.229 -9.899 5.729 1.00 89.31 92 SER A CA 1
ATOM 728 C C . SER A 1 92 ? -12.361 -8.841 4.625 1.00 89.31 92 SER A C 1
ATOM 730 O O . SER A 1 92 ? -13.096 -7.869 4.793 1.00 89.31 92 SER A O 1
ATOM 732 N N . MET A 1 93 ? -11.789 -9.079 3.438 1.00 93.88 93 MET A N 1
ATOM 733 C CA . MET A 1 93 ? -11.960 -8.219 2.260 1.00 93.88 93 MET A CA 1
ATOM 734 C C . MET A 1 93 ? -13.417 -7.998 1.851 1.00 93.88 93 MET A C 1
ATOM 736 O O . MET A 1 93 ? -13.726 -6.978 1.237 1.00 93.88 93 MET A O 1
ATOM 740 N N . ARG A 1 94 ? -14.323 -8.918 2.208 1.00 92.75 94 ARG A N 1
ATOM 741 C CA . ARG A 1 94 ? -15.768 -8.790 1.962 1.00 92.75 94 ARG A CA 1
ATOM 742 C C . ARG A 1 94 ? -16.421 -7.656 2.757 1.00 92.75 94 ARG A C 1
ATOM 744 O O . ARG A 1 94 ? -17.548 -7.290 2.447 1.00 92.75 94 ARG A O 1
ATOM 751 N N . ASN A 1 95 ? -15.733 -7.110 3.761 1.00 93.50 95 ASN A N 1
ATOM 752 C CA . ASN A 1 95 ? -16.206 -5.977 4.555 1.00 93.50 95 ASN A CA 1
ATOM 753 C C . ASN A 1 95 ? -15.950 -4.619 3.880 1.00 93.50 95 ASN A C 1
ATOM 755 O O . ASN A 1 95 ? -16.354 -3.587 4.416 1.00 93.50 95 ASN A O 1
ATOM 759 N N . LEU A 1 96 ? -15.235 -4.597 2.752 1.00 96.44 96 LEU A N 1
ATOM 760 C CA . LEU A 1 96 ? -14.923 -3.384 2.004 1.00 96.44 96 LEU A CA 1
ATOM 761 C C . LEU A 1 96 ? -15.952 -3.177 0.891 1.00 96.44 96 LEU A C 1
ATOM 763 O O . LEU A 1 96 ? -16.300 -4.115 0.173 1.00 96.44 96 LEU A O 1
ATOM 767 N N . ASP A 1 97 ? -16.391 -1.934 0.695 1.00 95.88 97 ASP A N 1
ATOM 768 C CA . ASP A 1 97 ? -17.017 -1.563 -0.573 1.00 95.88 97 ASP A CA 1
ATOM 769 C C . ASP A 1 97 ? -16.006 -1.658 -1.731 1.00 95.88 97 ASP A C 1
ATOM 771 O O . ASP A 1 97 ? -14.791 -1.746 -1.536 1.00 9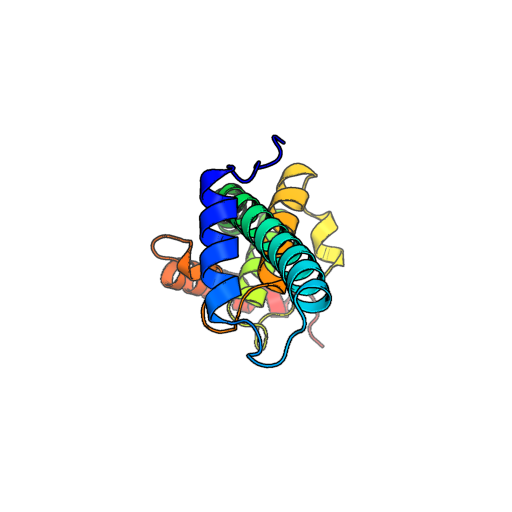5.88 97 ASP A O 1
ATOM 775 N N . VAL A 1 98 ? -16.516 -1.634 -2.964 1.00 96.12 98 VAL A N 1
ATOM 776 C CA . VAL A 1 98 ? -15.709 -1.829 -4.178 1.00 96.12 98 VAL A CA 1
ATOM 777 C C . VAL A 1 98 ? -14.570 -0.813 -4.295 1.00 96.12 98 VAL A C 1
ATOM 779 O O . VAL A 1 98 ? -13.501 -1.144 -4.810 1.00 96.12 98 VAL A O 1
ATOM 782 N N . GLU A 1 99 ? -14.764 0.425 -3.844 1.00 96.44 99 GLU A N 1
ATOM 783 C CA . GLU A 1 99 ? -13.732 1.447 -3.979 1.00 96.44 99 GLU A CA 1
ATOM 784 C C . GLU A 1 99 ? -12.620 1.283 -2.946 1.00 96.44 99 GLU A C 1
ATOM 786 O O . GLU A 1 99 ? -11.443 1.439 -3.273 1.00 96.44 99 GLU A O 1
ATOM 791 N N . ASN A 1 100 ? -12.987 0.959 -1.709 1.00 97.25 100 ASN A N 1
ATOM 792 C CA . ASN A 1 100 ? -12.057 0.668 -0.630 1.00 97.25 100 ASN A CA 1
ATOM 793 C C . ASN A 1 100 ? -11.290 -0.633 -0.890 1.00 97.25 100 ASN A C 1
ATOM 795 O O . ASN A 1 100 ? -10.088 -0.698 -0.636 1.00 97.25 100 ASN A O 1
ATOM 799 N N . TRP A 1 101 ? -11.949 -1.632 -1.482 1.00 97.50 101 TRP A N 1
ATOM 800 C CA . TRP A 1 101 ? -11.306 -2.857 -1.951 1.00 97.50 101 TRP A CA 1
ATOM 801 C C . TRP A 1 101 ? -10.237 -2.562 -3.009 1.00 97.50 101 TRP A C 1
ATOM 803 O O . TRP A 1 101 ? -9.102 -3.017 -2.879 1.00 97.50 101 TRP A O 1
ATOM 813 N N . ARG A 1 102 ? -10.563 -1.747 -4.023 1.00 96.62 102 ARG A N 1
ATOM 814 C CA . ARG A 1 102 ? -9.610 -1.351 -5.077 1.00 96.62 102 ARG A CA 1
ATOM 815 C C . ARG A 1 102 ? -8.417 -0.591 -4.510 1.00 96.62 102 ARG A C 1
ATOM 817 O O . ARG A 1 102 ? -7.289 -0.920 -4.847 1.00 96.62 102 ARG A O 1
ATOM 824 N N . ALA A 1 103 ? -8.661 0.353 -3.601 1.00 97.19 103 ALA A N 1
ATOM 825 C CA . ALA A 1 103 ? -7.588 1.093 -2.946 1.00 97.19 103 ALA A CA 1
ATOM 826 C C . ALA A 1 103 ? -6.652 0.164 -2.147 1.00 97.19 103 ALA A C 1
ATOM 828 O O . ALA A 1 103 ? -5.433 0.295 -2.225 1.00 97.19 103 ALA A O 1
ATOM 829 N N . CYS A 1 104 ? -7.207 -0.819 -1.430 1.00 96.19 104 CYS A N 1
ATOM 830 C CA . CYS A 1 104 ? -6.414 -1.838 -0.737 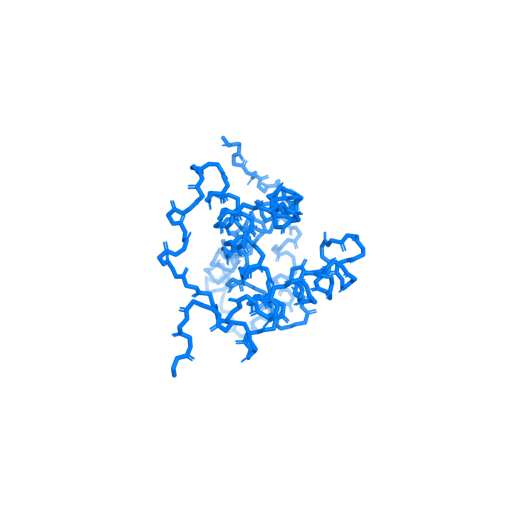1.00 96.19 104 CYS A CA 1
ATOM 831 C C . CYS A 1 104 ? -5.576 -2.684 -1.710 1.00 96.19 104 CYS A C 1
ATOM 833 O O . CYS A 1 104 ? -4.420 -2.990 -1.420 1.00 96.19 104 CYS A O 1
ATOM 835 N N . MET A 1 105 ? -6.133 -3.032 -2.874 1.00 95.38 105 MET A N 1
ATOM 836 C CA . MET A 1 105 ? -5.402 -3.765 -3.910 1.00 95.38 105 MET A CA 1
ATOM 837 C C . MET A 1 105 ? -4.282 -2.949 -4.536 1.00 95.38 105 MET A C 1
ATOM 839 O O . MET A 1 105 ? -3.195 -3.483 -4.703 1.00 95.38 105 MET A O 1
ATOM 843 N N . ASP A 1 106 ? -4.496 -1.666 -4.827 1.00 95.31 106 ASP A N 1
ATOM 844 C CA . ASP A 1 106 ? -3.438 -0.805 -5.366 1.00 95.31 106 ASP A CA 1
ATOM 845 C C . ASP A 1 106 ? -2.237 -0.731 -4.404 1.00 95.31 106 ASP A C 1
ATOM 847 O O . ASP A 1 106 ? -1.084 -0.780 -4.840 1.00 95.31 106 ASP A O 1
ATOM 851 N N . VAL A 1 107 ? -2.495 -0.700 -3.089 1.00 94.00 107 VAL A N 1
ATOM 852 C CA . VAL A 1 107 ? -1.444 -0.770 -2.060 1.00 94.00 107 VAL A CA 1
ATOM 853 C C . VAL A 1 107 ? -0.722 -2.122 -2.080 1.00 94.00 107 VAL A C 1
ATOM 855 O O . VAL A 1 107 ? 0.511 -2.149 -2.104 1.00 94.00 107 VAL A O 1
ATOM 858 N N . LEU A 1 108 ? -1.459 -3.238 -2.114 1.00 91.38 108 LEU A N 1
ATOM 859 C CA . LEU A 1 108 ? -0.882 -4.589 -2.170 1.00 91.38 108 LEU A CA 1
ATOM 860 C C . LEU A 1 108 ? -0.082 -4.852 -3.448 1.00 91.38 108 LEU A C 1
ATOM 862 O O . LEU A 1 108 ? 1.000 -5.428 -3.382 1.00 91.38 108 LEU A O 1
ATOM 866 N N . CYS A 1 109 ? -0.583 -4.417 -4.603 1.00 91.38 109 CYS A N 1
ATOM 867 C CA . CYS A 1 109 ? 0.084 -4.594 -5.887 1.00 91.38 109 CYS A CA 1
ATOM 868 C C . CYS A 1 109 ? 1.461 -3.936 -5.895 1.00 91.38 109 CYS A C 1
ATOM 870 O O . CYS A 1 109 ? 2.400 -4.508 -6.429 1.00 91.38 109 CYS A O 1
ATOM 872 N N . TYR A 1 110 ? 1.629 -2.761 -5.283 1.00 90.69 110 TYR A N 1
ATOM 873 C CA . TYR A 1 110 ? 2.962 -2.170 -5.203 1.00 90.69 110 TYR A CA 1
ATOM 874 C C . TYR A 1 110 ? 3.903 -2.954 -4.275 1.00 90.69 110 TYR A C 1
ATOM 876 O O . TYR A 1 110 ? 5.098 -3.038 -4.552 1.00 90.69 110 TYR A O 1
ATOM 884 N N . GLN A 1 111 ? 3.379 -3.583 -3.216 1.00 86.62 111 GLN A N 1
ATOM 885 C CA . GLN A 1 111 ? 4.192 -4.376 -2.287 1.00 86.62 111 GLN A CA 1
ATOM 886 C C . GLN A 1 111 ? 4.878 -5.583 -2.927 1.00 86.62 111 GLN A C 1
ATOM 888 O O . GLN A 1 111 ? 5.912 -6.008 -2.420 1.00 86.62 111 GLN A O 1
ATOM 893 N N . THR A 1 112 ? 4.408 -6.078 -4.076 1.00 84.62 112 THR A N 1
ATOM 894 C CA . THR A 1 112 ? 5.113 -7.140 -4.811 1.00 84.62 112 THR A CA 1
ATOM 895 C C . THR A 1 112 ? 6.425 -6.670 -5.452 1.00 84.62 112 THR A C 1
ATOM 897 O O . THR A 1 112 ? 7.233 -7.507 -5.842 1.00 84.62 112 THR A O 1
ATOM 900 N N . PHE A 1 113 ? 6.652 -5.353 -5.571 1.00 81.12 113 PHE A N 1
ATOM 901 C CA . PHE A 1 113 ? 7.869 -4.753 -6.149 1.00 81.12 113 PHE A CA 1
ATOM 902 C C . PHE A 1 113 ? 8.790 -4.093 -5.115 1.00 81.12 113 PHE A C 1
ATOM 904 O O . PHE A 1 113 ? 9.862 -3.575 -5.461 1.00 81.12 113 PHE A O 1
ATOM 911 N N . SER A 1 114 ? 8.346 -4.003 -3.866 1.00 67.12 114 SER A N 1
ATOM 912 C CA . SER A 1 114 ? 9.074 -3.312 -2.808 1.00 67.12 114 SER A CA 1
ATOM 913 C C . SER A 1 114 ? 10.222 -4.188 -2.306 1.00 67.12 114 SER A C 1
ATOM 915 O O . SER A 1 114 ? 10.018 -5.351 -1.968 1.00 67.12 114 SER A O 1
ATOM 917 N N . SER A 1 115 ? 11.432 -3.621 -2.223 1.00 65.00 115 SER A N 1
ATOM 918 C CA . SER A 1 115 ? 12.478 -4.186 -1.355 1.00 65.00 115 SER A CA 1
ATOM 919 C C . SER A 1 115 ? 12.024 -4.032 0.102 1.00 65.00 115 SER A C 1
ATOM 921 O O . SER A 1 115 ? 11.345 -3.036 0.386 1.00 65.00 115 SER A O 1
ATOM 923 N N . PRO A 1 116 ? 12.434 -4.918 1.030 1.00 57.44 116 PRO A N 1
ATOM 924 C CA . PRO A 1 116 ? 12.220 -4.737 2.470 1.00 57.44 116 PRO A CA 1
ATOM 925 C C . PRO A 1 116 ? 12.590 -3.341 3.013 1.00 57.44 116 PRO A C 1
ATOM 927 O O . PRO A 1 116 ? 12.109 -2.946 4.065 1.00 57.44 116 PRO A O 1
ATOM 930 N N . ASP A 1 117 ? 13.417 -2.571 2.302 1.00 53.34 117 ASP A N 1
ATOM 931 C CA . ASP A 1 117 ? 13.910 -1.261 2.744 1.00 53.34 117 ASP A CA 1
ATOM 932 C C . ASP A 1 117 ? 12.953 -0.081 2.469 1.00 53.34 117 ASP A C 1
ATOM 934 O O . ASP A 1 117 ? 13.239 1.048 2.873 1.00 53.34 117 ASP A O 1
ATOM 938 N N . LYS A 1 118 ? 11.830 -0.285 1.759 1.00 65.62 118 LYS A N 1
ATOM 939 C CA . LYS A 1 118 ? 10.831 0.772 1.482 1.00 65.62 118 LYS A CA 1
ATOM 940 C C . LYS A 1 118 ? 9.397 0.293 1.692 1.00 65.62 118 LYS A C 1
ATOM 942 O O . LYS A 1 118 ? 8.592 0.237 0.761 1.00 65.62 118 LYS A O 1
ATOM 947 N N . ASP A 1 119 ? 9.070 0.027 2.947 1.00 77.00 119 ASP A N 1
ATOM 948 C CA . ASP A 1 119 ? 7.701 -0.262 3.370 1.00 77.00 119 ASP A CA 1
ATOM 949 C C . ASP A 1 119 ? 6.735 0.906 3.103 1.00 77.00 119 ASP A C 1
ATOM 951 O O . ASP A 1 119 ? 7.120 2.080 3.092 1.00 77.00 119 ASP A O 1
ATOM 955 N N . VAL A 1 120 ? 5.444 0.583 2.956 1.00 81.75 120 VAL A N 1
ATOM 956 C CA . VAL A 1 120 ? 4.356 1.543 2.669 1.00 81.75 120 VAL A CA 1
ATOM 957 C C . VAL A 1 120 ? 4.321 2.718 3.645 1.00 81.75 120 VAL A C 1
ATOM 959 O O . VAL A 1 120 ? 4.000 3.836 3.251 1.00 81.75 120 VAL A O 1
ATOM 962 N N . HIS A 1 121 ? 4.681 2.496 4.910 1.00 85.56 121 HIS A N 1
ATOM 963 C CA . HIS A 1 121 ? 4.638 3.535 5.935 1.00 85.56 121 HIS A CA 1
ATOM 964 C C . HIS A 1 121 ? 5.611 4.699 5.676 1.00 85.56 121 HIS A C 1
ATOM 966 O O . HIS A 1 121 ? 5.378 5.788 6.186 1.00 85.56 121 HIS A O 1
ATOM 972 N N . HIS A 1 122 ? 6.640 4.523 4.838 1.00 89.25 122 HIS A N 1
ATOM 973 C CA . HIS A 1 122 ? 7.520 5.617 4.406 1.00 89.25 122 HIS A CA 1
ATOM 974 C C . HIS A 1 122 ? 6.857 6.589 3.418 1.00 89.25 122 HIS A C 1
ATOM 976 O O . HIS A 1 122 ? 7.367 7.684 3.197 1.00 89.25 122 HIS A O 1
ATOM 982 N N . TYR A 1 123 ? 5.733 6.199 2.811 1.00 89.38 123 TYR A N 1
ATOM 983 C CA . TYR A 1 123 ? 4.945 7.045 1.910 1.00 89.38 123 TYR A CA 1
ATOM 984 C C . TYR A 1 123 ? 3.846 7.825 2.643 1.00 89.38 123 TYR A C 1
ATOM 986 O O . TYR A 1 123 ? 3.082 8.546 2.005 1.00 89.38 123 TYR A O 1
ATOM 994 N N . ILE A 1 124 ? 3.752 7.674 3.966 1.00 90.06 124 ILE A N 1
ATOM 995 C CA . ILE A 1 124 ? 2.744 8.313 4.809 1.00 90.06 124 ILE A CA 1
ATOM 996 C C . ILE A 1 124 ? 3.461 9.279 5.750 1.00 90.06 124 ILE A C 1
ATOM 998 O O . ILE A 1 124 ? 4.394 8.889 6.456 1.00 90.06 124 ILE A O 1
ATOM 1002 N N . GLU A 1 125 ? 3.006 10.528 5.796 1.00 91.12 125 GLU A N 1
ATOM 1003 C CA . GLU A 1 125 ? 3.429 11.468 6.834 1.00 91.12 125 GLU A CA 1
ATOM 1004 C C . GLU A 1 125 ? 3.058 10.911 8.217 1.00 91.12 125 GLU A C 1
ATOM 1006 O O . GLU A 1 125 ? 1.948 10.418 8.416 1.00 91.12 125 GLU A O 1
ATOM 1011 N N . ASP A 1 126 ? 3.999 10.919 9.164 1.00 92.94 126 ASP A N 1
ATOM 1012 C CA . ASP A 1 126 ? 3.844 10.252 10.464 1.00 92.94 126 ASP A CA 1
ATOM 1013 C C . ASP A 1 126 ? 3.508 8.743 10.374 1.00 92.94 126 ASP A C 1
ATOM 1015 O O . ASP A 1 126 ? 2.959 8.159 11.313 1.00 92.94 126 ASP A O 1
ATOM 1019 N N . GLY A 1 127 ? 3.871 8.065 9.278 1.00 92.19 127 GLY A N 1
ATOM 1020 C CA . GLY A 1 127 ? 3.476 6.678 9.014 1.00 92.19 127 GLY A CA 1
ATOM 1021 C C . GLY A 1 127 ? 3.773 5.703 10.156 1.00 92.19 127 GLY A C 1
ATOM 1022 O O . GLY A 1 127 ? 2.890 4.951 10.561 1.00 92.19 127 GLY A O 1
ATOM 1023 N N . ASN A 1 128 ? 4.967 5.764 10.755 1.00 93.31 128 ASN A N 1
ATOM 1024 C CA . ASN A 1 128 ? 5.315 4.929 11.915 1.00 93.31 128 ASN A CA 1
ATOM 1025 C C . ASN A 1 128 ? 4.374 5.149 13.110 1.00 93.31 128 ASN A C 1
ATOM 1027 O O . ASN A 1 128 ? 3.917 4.193 13.736 1.00 93.31 128 ASN A O 1
ATOM 1031 N N . LYS A 1 129 ? 4.043 6.407 13.409 1.00 95.44 129 LYS A N 1
ATOM 1032 C CA . LYS A 1 129 ? 3.134 6.767 14.502 1.00 95.44 129 LYS A CA 1
ATOM 1033 C C . LYS A 1 129 ? 1.718 6.270 14.217 1.00 95.44 129 LYS A C 1
ATOM 1035 O O . LYS A 1 129 ? 1.082 5.715 15.111 1.00 95.44 129 LYS A O 1
ATOM 1040 N N . ILE A 1 130 ? 1.244 6.407 12.977 1.00 95.75 130 ILE A N 1
ATOM 1041 C CA . ILE A 1 130 ? -0.060 5.885 12.548 1.00 95.75 130 ILE A CA 1
ATOM 1042 C C . ILE A 1 130 ? -0.108 4.361 12.715 1.00 95.75 130 ILE A C 1
ATOM 1044 O O . ILE A 1 130 ? -1.054 3.849 13.313 1.00 95.75 130 ILE A O 1
ATOM 1048 N N . MET A 1 131 ? 0.920 3.631 12.269 1.00 95.50 131 MET A N 1
ATOM 1049 C CA . MET A 1 131 ? 0.968 2.171 12.423 1.00 95.50 131 MET A CA 1
ATOM 1050 C C . MET A 1 131 ? 0.960 1.753 13.895 1.00 95.50 131 MET A C 1
ATOM 1052 O O . MET A 1 131 ? 0.198 0.868 14.272 1.00 95.50 131 MET A O 1
ATOM 1056 N N . GLN A 1 132 ? 1.719 2.425 14.763 1.00 94.62 132 GLN A N 1
ATOM 1057 C CA . GLN A 1 132 ? 1.721 2.145 16.206 1.00 94.62 132 GLN A CA 1
ATOM 1058 C C . GLN A 1 132 ? 0.364 2.424 16.876 1.00 94.62 132 GLN A C 1
ATOM 1060 O O . GLN A 1 132 ? -0.052 1.694 17.783 1.00 94.62 132 GLN A O 1
ATOM 1065 N N . GLN A 1 133 ? -0.358 3.454 16.427 1.00 95.25 133 GLN A N 1
ATOM 1066 C CA . GLN A 1 133 ? -1.714 3.746 16.899 1.00 95.25 133 GLN A CA 1
ATOM 1067 C C . GLN A 1 133 ? -2.709 2.667 16.461 1.00 95.25 133 GLN A C 1
ATOM 1069 O O . GLN A 1 133 ? -3.488 2.187 17.287 1.00 95.25 133 GLN A O 1
ATOM 1074 N N . LEU A 1 134 ? -2.665 2.254 15.189 1.00 94.81 134 LEU A N 1
ATOM 1075 C CA . LEU A 1 134 ? -3.485 1.152 14.676 1.00 94.81 134 LEU A CA 1
ATOM 1076 C C . LEU A 1 134 ? -3.168 -0.154 15.414 1.00 94.81 134 LEU A C 1
ATOM 1078 O O . LEU A 1 134 ? -4.084 -0.864 15.823 1.00 94.81 134 LEU A O 1
ATOM 1082 N N . TRP A 1 135 ? -1.888 -0.431 15.665 1.00 94.75 135 TRP A N 1
ATOM 1083 C CA . TRP A 1 135 ? -1.453 -1.587 16.443 1.00 94.75 135 TRP A CA 1
ATOM 1084 C C . TRP A 1 135 ? -2.077 -1.588 17.830 1.00 94.75 135 TRP A C 1
ATOM 1086 O O . TRP A 1 135 ? -2.727 -2.551 18.225 1.00 94.75 135 TRP A O 1
ATOM 1096 N N . SER A 1 136 ? -1.908 -0.489 18.567 1.00 92.88 136 SER A N 1
ATOM 1097 C CA . SER A 1 136 ? -2.431 -0.353 19.928 1.00 92.88 136 SER A CA 1
ATOM 1098 C C . SER A 1 136 ? -3.948 -0.497 19.969 1.00 92.88 136 SER A C 1
ATOM 1100 O O . SER A 1 136 ? -4.480 -1.048 20.926 1.00 92.88 136 SER A O 1
ATOM 1102 N N . ARG A 1 137 ? -4.633 -0.032 18.921 1.00 91.06 137 ARG A N 1
ATOM 1103 C CA . ARG A 1 137 ? -6.085 -0.124 18.787 1.00 91.06 137 ARG A CA 1
ATOM 1104 C C . ARG A 1 137 ? -6.571 -1.553 18.560 1.00 91.06 137 ARG A C 1
ATOM 1106 O O . ARG A 1 137 ? -7.577 -1.935 19.146 1.00 91.06 137 ARG A O 1
ATOM 1113 N N . TYR A 1 138 ? -5.903 -2.309 17.692 1.00 88.38 138 TYR A N 1
ATOM 1114 C CA . TYR A 1 138 ? -6.437 -3.578 17.195 1.00 88.38 138 TYR A CA 1
ATOM 1115 C C . TYR A 1 138 ? -5.776 -4.827 17.791 1.00 88.38 138 TYR A C 1
ATOM 1117 O O . TYR A 1 138 ? -6.298 -5.926 17.599 1.00 88.38 138 TYR A O 1
ATOM 1125 N N . LYS A 1 139 ? -4.647 -4.694 18.504 1.00 83.31 139 LYS A N 1
ATOM 1126 C CA . LYS A 1 139 ? -3.893 -5.828 19.079 1.00 83.31 139 LYS A CA 1
ATOM 1127 C C . LYS A 1 139 ? -4.728 -6.727 19.997 1.00 83.31 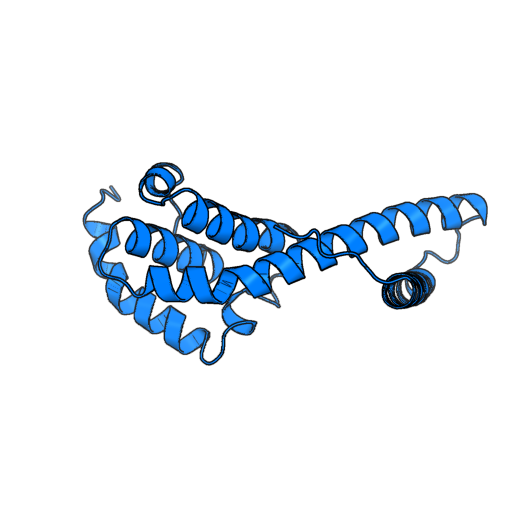139 LYS A C 1
ATOM 1129 O O . LYS A 1 139 ? -4.450 -7.913 20.105 1.00 83.31 139 LYS A O 1
ATOM 1134 N N . ASP A 1 140 ? -5.748 -6.165 20.643 1.00 73.69 140 ASP A N 1
ATOM 1135 C CA . ASP A 1 140 ? -6.616 -6.901 21.564 1.00 73.69 140 ASP A CA 1
ATOM 1136 C C . ASP A 1 140 ? -7.839 -7.477 20.827 1.00 73.69 140 ASP A C 1
ATOM 1138 O O . ASP A 1 140 ? -8.454 -8.444 21.272 1.00 73.69 140 ASP A O 1
ATOM 1142 N N . THR A 1 141 ? -8.174 -6.924 19.655 1.00 66.69 141 THR A N 1
ATOM 1143 C CA . THR A 1 141 ? -9.291 -7.365 18.808 1.00 66.69 141 THR A CA 1
ATOM 1144 C C . THR A 1 141 ? -8.937 -8.605 17.990 1.00 66.69 141 THR A C 1
ATOM 1146 O O . THR A 1 141 ? -9.807 -9.426 17.713 1.00 66.69 141 THR A O 1
ATOM 1149 N N . THR A 1 142 ? -7.663 -8.799 17.641 1.00 56.09 142 THR A N 1
ATOM 1150 C CA . THR A 1 142 ? -7.178 -10.012 16.955 1.00 56.09 142 THR A CA 1
ATOM 1151 C C . THR A 1 142 ? -7.314 -11.282 17.799 1.00 56.09 142 THR A C 1
ATOM 1153 O O . THR A 1 142 ? -7.394 -12.371 17.234 1.00 56.09 142 THR A O 1
ATOM 1156 N N . ASN A 1 143 ? -7.442 -11.159 19.124 1.00 48.34 143 ASN A N 1
ATOM 1157 C CA . ASN A 1 143 ? -7.769 -12.278 20.014 1.00 48.34 143 ASN A CA 1
ATOM 1158 C C . ASN A 1 143 ? -9.260 -12.669 19.966 1.00 48.34 143 ASN A C 1
ATOM 1160 O O . ASN A 1 143 ? -9.603 -13.806 20.282 1.00 48.34 143 ASN A O 1
ATOM 1164 N N . PHE A 1 144 ? -10.155 -11.770 19.536 1.00 44.28 144 PHE A N 1
ATOM 1165 C CA . PHE A 1 144 ? -11.603 -12.023 19.493 1.00 44.28 144 PHE A CA 1
ATOM 1166 C C . PHE A 1 144 ? -12.073 -12.768 18.235 1.00 44.28 144 PHE A C 1
ATOM 1168 O O . PHE A 1 144 ? -13.125 -13.401 18.267 1.00 44.28 144 PHE A O 1
ATOM 1175 N N . ILE A 1 145 ? -11.303 -12.741 17.142 1.00 50.38 145 ILE A N 1
ATOM 1176 C CA . ILE A 1 145 ? -11.686 -13.353 15.850 1.00 50.38 145 ILE A CA 1
ATOM 1177 C C . ILE A 1 145 ? -11.105 -14.777 15.695 1.00 50.38 145 ILE A C 1
ATOM 1179 O O . ILE A 1 145 ? -11.048 -15.331 14.605 1.00 50.38 145 ILE A O 1
ATOM 1183 N N . GLY A 1 146 ? -10.706 -15.416 16.800 1.00 44.03 146 GLY A N 1
ATOM 1184 C CA . GLY A 1 146 ? -10.394 -16.846 16.805 1.00 44.03 146 GLY A CA 1
ATOM 1185 C C . GLY A 1 146 ? -9.012 -17.212 16.264 1.00 44.03 146 GLY A C 1
ATOM 1186 O O . GLY A 1 146 ? -8.895 -18.137 15.464 1.00 44.03 146 GLY A O 1
ATOM 1187 N N . ARG A 1 147 ? -7.949 -16.569 16.760 1.00 46.81 147 ARG A N 1
ATOM 1188 C CA . ARG A 1 147 ? -6.642 -17.242 16.816 1.00 46.81 147 ARG A CA 1
ATOM 1189 C C . ARG A 1 147 ? -6.710 -18.300 17.928 1.00 46.81 147 ARG A C 1
ATOM 1191 O O . ARG A 1 147 ? -6.541 -17.971 19.099 1.00 46.81 147 ARG A O 1
ATOM 1198 N N . LYS A 1 148 ? -7.065 -19.533 17.560 1.00 38.06 148 LYS A N 1
ATOM 1199 C CA . LYS A 1 148 ? -6.709 -20.736 18.326 1.00 38.06 148 LYS A CA 1
ATOM 1200 C C . LYS A 1 148 ? -5.324 -21.201 17.908 1.00 38.06 148 LYS A C 1
ATOM 1202 O O . LYS A 1 148 ? -5.023 -21.063 16.702 1.00 38.06 148 LYS A O 1
#

Radius of gyration: 18.87 Å; chains: 1; bounding box: 46×32×52 Å

Secondary structure (DSSP, 8-state):
----PPPHHHHHHHHHHHHHHS-TT--HHHHHHHHHHHHHHHHHHHHHHHHHHHHHHHHHHHHTSSSHHHHHHHHHHHHHH-TTT----GGGGGGS-HHHHHHHHHHHHHHTT--TTS-GGGGSTTHHHHHHHHHHHHTTTTTTT---

pLDDT: mean 86.75, std 12.67, range [38.06, 97.62]

Sequence (148 aa):
MQEFTITPEMRASIQSDLLNMAPNNFSSHNLQKWLAEQTAIEEHRANARQKMIAALPKVVALAQTYSGGGFTAATLLLNIYNRHEWHFDLVSMRNLDVENWRACMDVLCYQTFSSPDKDVHHYIEDGNKIMQQLWSRYKDTTNFIGRK